Protein AF-A0A927BTL9-F1 (afdb_monomer_lite)

Structure (mmCIF, N/CA/C/O backbone):
data_AF-A0A927BTL9-F1
#
_entry.id   AF-A0A927BTL9-F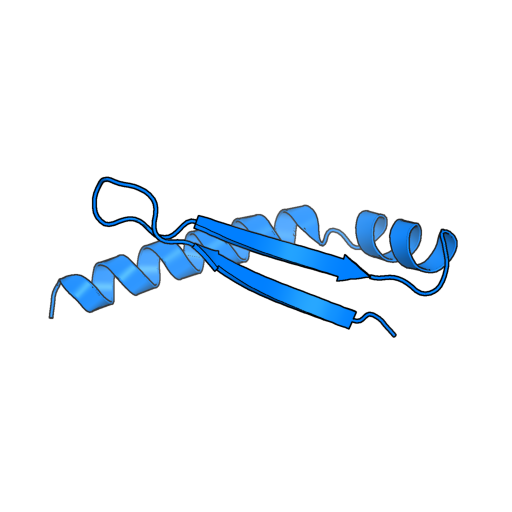1
#
loop_
_atom_site.group_PDB
_atom_site.id
_atom_site.type_symbol
_atom_site.label_atom_id
_atom_site.label_alt_id
_atom_site.label_comp_id
_atom_site.label_asym_id
_atom_site.label_entity_id
_atom_site.label_seq_id
_atom_site.pdbx_PDB_ins_code
_atom_site.Cartn_x
_atom_site.Cartn_y
_atom_site.Cartn_z
_atom_site.occupancy
_atom_site.B_iso_or_equiv
_atom_site.auth_seq_id
_atom_site.auth_comp_id
_atom_site.auth_asym_id
_atom_site.auth_atom_id
_atom_site.pdbx_PDB_model_num
ATOM 1 N N . MET A 1 1 ? 2.698 5.875 -16.989 1.00 76.69 1 MET A N 1
ATOM 2 C CA . MET A 1 1 ? 1.266 5.862 -16.601 1.00 76.69 1 MET A CA 1
ATOM 3 C C . MET A 1 1 ? 0.970 4.494 -16.022 1.00 76.69 1 MET A C 1
ATOM 5 O O . MET A 1 1 ? 1.266 3.515 -16.700 1.00 76.69 1 MET A O 1
ATOM 9 N N . THR A 1 2 ? 0.416 4.450 -14.813 1.00 91.75 2 THR A N 1
ATOM 10 C CA . THR A 1 2 ? 0.159 3.224 -14.040 1.00 91.75 2 THR A CA 1
ATOM 11 C C . THR A 1 2 ? -1.325 3.175 -13.676 1.00 91.75 2 THR A C 1
ATOM 13 O O . THR A 1 2 ? -1.922 4.230 -13.454 1.00 91.75 2 THR A O 1
ATOM 16 N N . LEU A 1 3 ? -1.930 1.984 -13.686 1.00 96.62 3 LEU A N 1
ATOM 17 C CA . LEU A 1 3 ? -3.274 1.766 -13.143 1.00 96.62 3 LEU A CA 1
ATOM 18 C C . LEU A 1 3 ? -3.136 1.284 -11.701 1.00 96.62 3 LEU A C 1
ATOM 20 O O . LEU A 1 3 ? -2.464 0.285 -11.463 1.00 96.62 3 LEU A O 1
ATOM 24 N N . GLU A 1 4 ? -3.798 1.969 -10.778 1.00 95.94 4 GLU A N 1
AT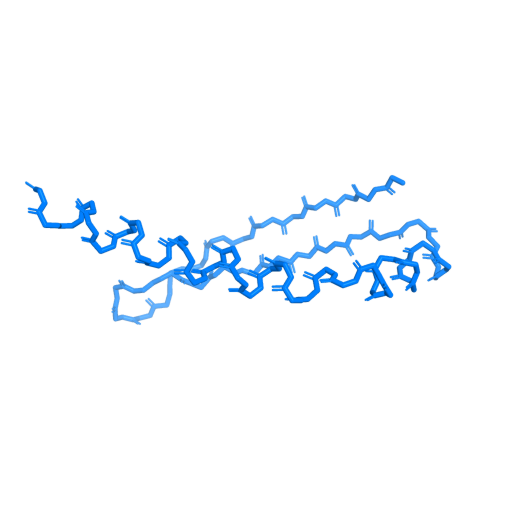OM 25 C CA . GLU A 1 4 ? -3.815 1.616 -9.361 1.00 95.94 4 GLU A CA 1
ATOM 26 C C . GLU A 1 4 ? -5.189 1.060 -8.988 1.00 95.94 4 GLU A C 1
ATOM 28 O O . GLU A 1 4 ? -6.212 1.695 -9.256 1.00 95.94 4 GLU A O 1
ATOM 33 N N . THR A 1 5 ? -5.212 -0.101 -8.340 1.00 97.81 5 THR A N 1
ATOM 34 C CA . THR A 1 5 ? -6.429 -0.706 -7.792 1.00 97.81 5 THR A CA 1
ATOM 35 C C . THR A 1 5 ? -6.260 -0.913 -6.296 1.00 97.81 5 THR A C 1
ATOM 37 O O . THR A 1 5 ? -5.275 -1.502 -5.861 1.00 97.81 5 THR A O 1
ATOM 40 N N . ALA A 1 6 ? -7.231 -0.462 -5.501 1.00 97.50 6 ALA A N 1
ATOM 41 C CA . ALA A 1 6 ? -7.261 -0.686 -4.059 1.00 97.50 6 ALA A CA 1
ATOM 42 C C . ALA A 1 6 ? -8.518 -1.470 -3.670 1.00 97.50 6 ALA A C 1
ATOM 44 O O . ALA A 1 6 ? -9.644 -1.006 -3.854 1.00 97.50 6 ALA A O 1
ATOM 45 N N . HIS A 1 7 ? -8.319 -2.653 -3.096 1.00 97.94 7 HIS A N 1
ATOM 46 C CA . HIS A 1 7 ? -9.377 -3.475 -2.528 1.00 97.94 7 HIS A CA 1
ATOM 47 C C . HIS A 1 7 ? -9.364 -3.365 -1.008 1.00 97.94 7 HIS A C 1
ATOM 49 O O . HIS A 1 7 ? -8.374 -3.699 -0.355 1.00 97.94 7 HIS A O 1
ATOM 55 N N . PHE A 1 8 ? -10.493 -2.946 -0.448 1.00 97.44 8 PHE A N 1
ATOM 56 C CA . PHE A 1 8 ? -10.723 -2.903 0.989 1.00 97.44 8 PHE A CA 1
ATOM 57 C C . PHE A 1 8 ? -11.447 -4.182 1.386 1.00 97.44 8 PHE A C 1
ATOM 59 O O . PHE A 1 8 ? -12.597 -4.400 1.013 1.00 97.44 8 PHE A O 1
ATOM 66 N N . VAL A 1 9 ? -10.738 -5.057 2.089 1.00 97.62 9 VAL A N 1
ATOM 67 C CA . VAL A 1 9 ? -11.246 -6.352 2.534 1.00 97.62 9 VAL A CA 1
ATOM 68 C C . VAL A 1 9 ? -11.444 -6.288 4.038 1.00 97.62 9 VAL A C 1
ATOM 70 O O . VAL A 1 9 ? -10.557 -5.822 4.752 1.00 97.62 9 VAL A O 1
ATOM 73 N N . GLU A 1 10 ? -12.583 -6.769 4.517 1.00 96.88 10 GLU A N 1
ATOM 74 C CA . GLU A 1 10 ? -12.882 -6.879 5.943 1.00 96.88 10 GLU A CA 1
ATOM 75 C C . GLU A 1 10 ? -12.461 -8.265 6.465 1.00 96.88 10 GLU A C 1
ATOM 77 O O . GLU A 1 10 ? -13.148 -9.260 6.220 1.00 96.88 10 GLU A O 1
ATOM 82 N N . PRO A 1 11 ? -11.300 -8.390 7.135 1.00 95.06 11 PRO A N 1
ATOM 83 C CA . PRO A 1 11 ? -10.972 -9.571 7.921 1.00 95.06 11 PRO A CA 1
ATOM 84 C C . PRO A 1 11 ? -11.744 -9.609 9.255 1.00 95.06 11 PRO A C 1
ATOM 86 O O . PRO A 1 11 ? -12.227 -8.582 9.735 1.00 95.06 11 PRO A O 1
ATOM 89 N N . PRO A 1 12 ? -11.775 -10.772 9.934 1.00 93.94 12 PRO A N 1
ATOM 90 C CA . PRO A 1 12 ? -12.267 -10.861 11.305 1.00 93.94 12 PRO A CA 1
ATOM 91 C C . PRO A 1 12 ? -11.538 -9.899 12.258 1.00 93.94 12 PRO A C 1
ATOM 93 O O . PRO A 1 12 ? -10.338 -9.653 12.119 1.00 93.94 12 PRO A O 1
ATOM 96 N N . GLY A 1 13 ? -12.253 -9.408 13.275 1.00 91.38 13 GLY A N 1
ATOM 97 C CA . GLY A 1 13 ? -11.676 -8.580 14.342 1.00 91.38 13 GLY A CA 1
ATOM 98 C C . GLY A 1 13 ? -11.761 -7.067 14.123 1.00 91.38 13 GLY A C 1
ATOM 99 O O . GLY A 1 13 ? -10.984 -6.340 14.735 1.00 91.38 13 GLY A O 1
ATOM 100 N N . GLY A 1 14 ? -12.673 -6.587 13.267 1.00 89.69 14 GLY A N 1
ATOM 101 C CA . GLY A 1 14 ? -12.954 -5.151 13.114 1.00 89.69 14 GLY A CA 1
ATOM 102 C C . GLY A 1 14 ? -11.799 -4.356 12.501 1.00 89.69 14 GLY A C 1
ATOM 103 O O . GLY A 1 14 ? -11.609 -3.182 12.812 1.00 89.69 14 GLY A O 1
ATOM 104 N N . ARG A 1 15 ? -10.985 -5.013 11.671 1.00 91.94 15 ARG A N 1
ATOM 105 C CA . ARG A 1 15 ? -9.863 -4.405 10.946 1.00 91.94 15 ARG A CA 1
ATOM 106 C C . ARG A 1 15 ? -10.200 -4.328 9.463 1.00 91.94 15 ARG A C 1
ATOM 108 O O . ARG A 1 15 ? -11.066 -5.050 8.990 1.00 91.94 15 ARG A O 1
ATOM 115 N N . THR A 1 16 ? -9.432 -3.532 8.726 1.00 95.44 16 THR A N 1
ATOM 116 C CA . THR A 1 16 ? -9.485 -3.489 7.260 1.00 95.44 16 THR A CA 1
ATOM 117 C C . THR A 1 16 ? -8.129 -3.882 6.694 1.00 95.44 16 THR A C 1
ATOM 119 O O . THR A 1 16 ? -7.106 -3.300 7.054 1.00 95.44 16 THR A O 1
ATOM 122 N N . LEU A 1 17 ? -8.114 -4.870 5.803 1.00 95.88 17 LEU A N 1
ATOM 123 C CA . LEU A 1 17 ? -6.960 -5.193 4.974 1.00 95.88 17 LEU A CA 1
ATOM 124 C C . LEU A 1 17 ? -7.095 -4.443 3.649 1.00 95.88 17 LEU A C 1
ATOM 12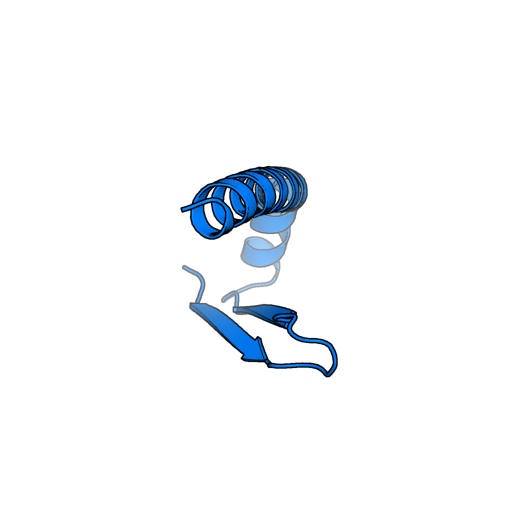6 O O . LEU A 1 17 ? -8.009 -4.715 2.872 1.00 95.88 17 LEU A O 1
ATOM 130 N N . VAL A 1 18 ? -6.168 -3.531 3.374 1.00 96.69 18 VAL A N 1
ATOM 131 C CA . VAL A 1 18 ? -6.085 -2.852 2.077 1.00 96.69 18 VAL A CA 1
ATOM 132 C C . VAL A 1 18 ? -5.106 -3.619 1.193 1.00 96.69 18 VAL A C 1
ATOM 134 O O . VAL A 1 18 ? -3.923 -3.708 1.512 1.00 96.69 18 VAL A O 1
ATOM 137 N N . LYS A 1 19 ? -5.593 -4.194 0.091 1.00 96.88 19 LYS A N 1
ATOM 138 C CA . LYS A 1 19 ? -4.753 -4.796 -0.954 1.00 96.88 19 LYS A CA 1
ATOM 139 C C . LYS A 1 19 ? -4.643 -3.812 -2.107 1.00 96.88 19 LYS A C 1
ATOM 141 O O . LYS A 1 19 ? -5.662 -3.468 -2.697 1.00 96.88 19 LYS A O 1
ATOM 146 N N . MET A 1 20 ? -3.429 -3.373 -2.413 1.00 96.12 20 MET A N 1
ATOM 147 C CA . MET A 1 20 ? -3.171 -2.461 -3.524 1.00 96.12 20 MET A CA 1
ATOM 148 C C . MET A 1 20 ? -2.405 -3.179 -4.627 1.00 96.12 20 MET A C 1
ATOM 150 O O . MET A 1 20 ? -1.484 -3.944 -4.342 1.00 96.12 20 MET A O 1
ATOM 154 N N . GLU A 1 21 ? -2.797 -2.931 -5.869 1.00 96.44 21 GLU A N 1
ATOM 155 C CA . GLU A 1 21 ? -2.152 -3.449 -7.068 1.00 96.44 21 GLU A CA 1
ATOM 156 C C . GLU A 1 21 ? -1.851 -2.296 -8.025 1.00 96.44 21 GLU A C 1
ATOM 158 O O . GLU A 1 21 ? -2.750 -1.543 -8.404 1.00 96.44 21 GLU A O 1
ATOM 163 N N . SER A 1 22 ? -0.588 -2.206 -8.437 1.00 95.50 22 SER A N 1
ATOM 164 C CA . SER A 1 22 ? -0.092 -1.220 -9.395 1.00 95.50 22 SER A CA 1
ATOM 165 C C . SER A 1 22 ? 0.291 -1.933 -10.691 1.00 95.50 22 SER A C 1
ATOM 167 O O . SER A 1 22 ? 1.264 -2.691 -10.733 1.00 95.50 22 SER A O 1
ATOM 169 N N . VAL A 1 23 ? -0.462 -1.705 -11.767 1.00 96.56 23 VAL A N 1
ATOM 170 C CA . VAL A 1 23 ? -0.215 -2.321 -13.079 1.00 96.56 23 VAL A CA 1
ATOM 171 C C . VAL A 1 23 ? 0.551 -1.352 -13.975 1.00 96.56 23 VAL A C 1
ATOM 173 O O . VAL A 1 23 ? 0.035 -0.311 -14.400 1.00 96.56 23 VAL A O 1
ATOM 176 N N . PHE A 1 24 ? 1.797 -1.717 -14.280 1.00 95.44 24 PHE A N 1
ATOM 177 C CA . PHE A 1 24 ? 2.717 -0.940 -15.112 1.00 95.44 24 PHE A CA 1
ATOM 178 C C . PHE A 1 24 ? 2.683 -1.392 -16.573 1.00 95.44 24 PHE A C 1
ATOM 180 O O . PHE A 1 24 ? 2.434 -2.556 -16.881 1.00 95.44 24 PHE A O 1
ATOM 187 N N . ARG A 1 25 ? 2.980 -0.465 -17.490 1.00 95.00 25 ARG A N 1
ATOM 188 C CA . ARG A 1 25 ? 3.021 -0.745 -18.937 1.00 95.00 25 ARG A CA 1
ATOM 189 C C . ARG A 1 25 ? 4.313 -1.420 -19.394 1.00 95.00 25 ARG A C 1
ATOM 191 O O . ARG A 1 25 ? 4.334 -2.007 -20.472 1.00 95.00 25 ARG A O 1
ATOM 198 N N . SER A 1 26 ? 5.379 -1.331 -18.604 1.00 96.62 26 SER A N 1
ATOM 199 C CA . SER A 1 26 ? 6.663 -1.960 -18.892 1.00 96.62 26 SER A CA 1
ATOM 200 C C . SER A 1 26 ? 7.404 -2.330 -17.608 1.00 96.62 26 SER A C 1
ATOM 202 O O . SER A 1 26 ? 7.135 -1.793 -16.531 1.00 96.62 26 SER A O 1
ATOM 204 N N . VAL A 1 27 ? 8.377 -3.233 -17.738 1.00 95.88 27 VAL A N 1
ATOM 205 C CA . VAL A 1 27 ? 9.279 -3.608 -16.639 1.00 95.88 27 VAL A CA 1
ATOM 206 C C . VAL A 1 27 ? 10.118 -2.409 -16.188 1.00 95.88 27 VAL A C 1
ATOM 208 O O . VAL A 1 27 ? 10.271 -2.199 -14.990 1.00 95.88 27 VAL A O 1
ATOM 211 N N . ALA A 1 28 ? 10.585 -1.583 -17.129 1.00 95.62 28 ALA A N 1
ATOM 212 C CA . ALA A 1 28 ? 11.367 -0.386 -16.826 1.00 95.62 28 ALA A CA 1
ATOM 213 C C . ALA A 1 28 ? 10.570 0.637 -15.999 1.00 95.62 28 ALA A C 1
ATOM 215 O O . ALA A 1 28 ? 11.107 1.198 -15.048 1.00 95.62 28 ALA A O 1
ATOM 216 N N . ASP A 1 29 ? 9.281 0.836 -16.303 1.00 94.00 29 ASP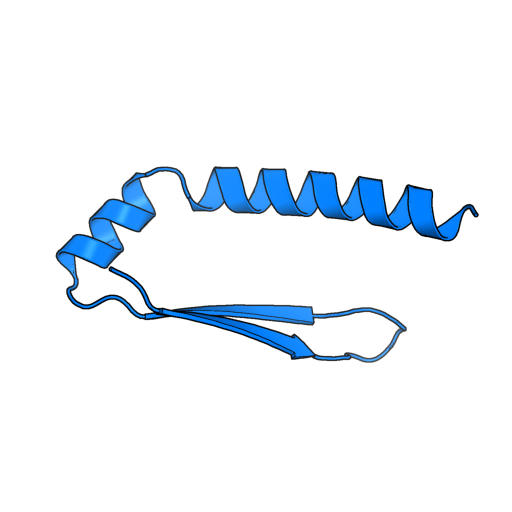 A N 1
ATOM 217 C CA . ASP A 1 29 ? 8.414 1.724 -15.513 1.00 94.00 29 ASP A CA 1
ATOM 218 C C . ASP A 1 29 ? 8.227 1.201 -14.080 1.00 94.00 29 ASP A C 1
ATOM 220 O O . ASP A 1 29 ? 8.272 1.975 -13.122 1.00 94.00 29 ASP A O 1
ATOM 224 N N . ARG A 1 30 ? 8.041 -0.119 -13.927 1.00 94.62 30 ARG A N 1
ATOM 225 C CA . ARG A 1 30 ? 7.945 -0.785 -12.620 1.00 94.62 30 ARG A CA 1
ATOM 226 C C . ARG A 1 30 ? 9.236 -0.607 -11.825 1.00 94.62 30 ARG A C 1
ATOM 228 O O . ARG A 1 30 ? 9.183 -0.241 -10.654 1.00 94.62 30 ARG A O 1
ATOM 235 N N . ASP A 1 31 ? 10.385 -0.844 -12.453 1.00 94.38 31 ASP A N 1
ATOM 236 C CA . ASP A 1 31 ? 11.700 -0.735 -11.811 1.00 94.38 31 ASP A CA 1
ATOM 237 C C . ASP A 1 31 ? 12.010 0.708 -11.405 1.00 94.38 31 ASP A C 1
ATOM 239 O O . ASP A 1 31 ? 12.450 0.948 -10.281 1.00 94.38 31 ASP A O 1
ATOM 243 N N . GLY A 1 32 ? 11.704 1.673 -12.276 1.00 93.06 32 GLY A N 1
ATOM 244 C CA . GLY A 1 32 ? 11.835 3.094 -11.965 1.00 93.06 32 GLY A CA 1
ATOM 245 C C . GLY A 1 32 ? 10.969 3.505 -10.774 1.00 93.06 32 GLY A C 1
ATOM 246 O O . GLY A 1 32 ? 11.430 4.237 -9.899 1.00 93.06 32 GLY A O 1
ATOM 247 N N . MET A 1 33 ? 9.741 2.982 -10.682 1.00 90.50 33 MET A N 1
ATOM 248 C CA . MET A 1 33 ? 8.874 3.236 -9.532 1.00 90.50 33 MET A CA 1
ATOM 249 C C . MET A 1 33 ? 9.413 2.600 -8.244 1.00 90.50 33 MET A C 1
ATOM 251 O O . MET A 1 33 ? 9.421 3.257 -7.205 1.00 90.50 33 MET A O 1
ATOM 255 N N . LEU A 1 34 ? 9.924 1.366 -8.286 1.00 89.19 34 LEU A N 1
ATOM 256 C CA . LEU A 1 34 ? 10.546 0.734 -7.114 1.00 89.19 34 LEU A CA 1
ATOM 257 C C . LEU A 1 34 ? 11.763 1.522 -6.609 1.00 89.19 34 LEU A C 1
ATOM 259 O O . LEU A 1 34 ? 11.930 1.707 -5.406 1.00 89.19 34 LEU A O 1
ATOM 263 N N . GLN A 1 35 ? 12.583 2.040 -7.524 1.00 92.38 35 GLN A N 1
ATOM 264 C CA . GLN A 1 35 ? 13.770 2.833 -7.192 1.00 92.38 35 GLN A CA 1
ATOM 265 C C . GLN A 1 35 ? 13.447 4.253 -6.706 1.00 92.38 35 GLN A C 1
ATOM 267 O O . GLN A 1 35 ? 14.312 4.910 -6.132 1.00 92.38 35 GLN A O 1
ATOM 272 N N . SER A 1 36 ? 12.209 4.725 -6.879 1.00 90.25 36 SER A N 1
ATOM 273 C CA . SER A 1 36 ? 11.791 6.075 -6.472 1.00 90.25 36 SER A CA 1
ATOM 274 C C . SER A 1 36 ? 11.665 6.272 -4.952 1.00 90.25 36 SER A C 1
ATOM 276 O O . SER A 1 36 ? 11.373 7.376 -4.498 1.00 90.25 36 SER A O 1
ATOM 278 N N . GLY A 1 37 ? 11.859 5.215 -4.154 1.00 89.06 37 GLY A N 1
ATOM 279 C CA . GLY A 1 37 ? 11.625 5.243 -2.706 1.00 89.06 37 GLY A CA 1
ATOM 280 C C . GLY A 1 37 ? 10.149 5.092 -2.317 1.00 89.06 37 GLY A C 1
ATOM 281 O O . GLY A 1 37 ? 9.787 5.335 -1.165 1.00 89.06 37 GLY A O 1
ATOM 282 N N . MET A 1 38 ? 9.304 4.660 -3.260 1.00 89.25 38 MET A N 1
ATOM 283 C CA . MET A 1 38 ? 7.864 4.445 -3.078 1.00 89.25 38 MET A CA 1
ATOM 284 C C . MET A 1 38 ? 7.532 3.622 -1.826 1.00 89.25 38 MET A C 1
ATOM 286 O O . MET A 1 38 ? 6.616 3.985 -1.095 1.00 89.25 38 MET A O 1
ATOM 290 N N . GLU A 1 39 ? 8.273 2.546 -1.548 1.00 90.94 39 GLU A N 1
ATOM 291 C CA . GLU A 1 39 ? 8.026 1.687 -0.379 1.00 90.94 39 GLU A CA 1
ATOM 292 C C . GLU A 1 39 ? 8.118 2.469 0.940 1.00 90.94 39 GLU A C 1
ATOM 294 O O . GLU A 1 39 ? 7.235 2.371 1.794 1.00 90.94 39 GLU A O 1
ATOM 299 N N . GLY A 1 40 ? 9.154 3.300 1.086 1.00 94.19 40 GLY A N 1
ATOM 300 C CA . GLY A 1 40 ? 9.335 4.147 2.263 1.00 94.19 40 GLY A CA 1
ATOM 301 C C . GLY A 1 40 ? 8.205 5.164 2.404 1.00 94.19 40 GLY A C 1
ATOM 302 O O . GLY A 1 40 ? 7.602 5.270 3.473 1.00 94.19 40 GLY A O 1
ATOM 303 N N . GLY A 1 41 ? 7.861 5.845 1.306 1.00 93.81 41 GLY A N 1
ATOM 304 C CA . GLY A 1 41 ? 6.750 6.798 1.282 1.00 93.81 41 GLY A CA 1
ATOM 305 C C . GLY A 1 41 ? 5.403 6.151 1.618 1.00 93.81 41 GLY A C 1
ATOM 306 O O . GLY A 1 41 ? 4.602 6.728 2.353 1.00 93.81 41 GLY A O 1
ATOM 307 N N . MET A 1 42 ? 5.170 4.925 1.144 1.00 94.00 42 MET A N 1
ATOM 308 C CA . MET A 1 42 ? 3.964 4.158 1.443 1.00 94.00 42 MET A CA 1
ATOM 309 C C . MET A 1 42 ? 3.892 3.803 2.933 1.00 94.00 42 MET A C 1
ATOM 311 O O . MET A 1 42 ? 2.873 4.059 3.574 1.00 94.00 42 MET A O 1
ATOM 315 N N . ASN A 1 43 ? 4.984 3.296 3.512 1.00 95.50 43 ASN A N 1
ATOM 316 C CA . ASN A 1 43 ? 5.056 2.966 4.938 1.00 95.50 43 ASN A CA 1
ATOM 317 C C . ASN A 1 43 ? 4.826 4.196 5.831 1.00 95.50 43 ASN A C 1
ATOM 319 O O . ASN A 1 43 ? 4.028 4.141 6.769 1.00 95.50 43 ASN A O 1
ATOM 323 N N . GLU A 1 44 ? 5.469 5.323 5.521 1.00 97.44 44 GLU A N 1
ATOM 324 C CA . GLU A 1 44 ? 5.272 6.582 6.247 1.00 97.44 44 GLU A CA 1
ATOM 325 C C . GLU A 1 44 ? 3.823 7.084 6.126 1.00 97.44 44 GLU A C 1
ATOM 327 O O . GLU A 1 44 ? 3.210 7.491 7.118 1.00 97.44 44 GLU A O 1
ATOM 332 N N . GLY A 1 45 ? 3.249 7.009 4.922 1.00 96.44 45 GLY A N 1
ATOM 333 C CA . GLY A 1 45 ? 1.862 7.379 4.655 1.00 96.44 45 GLY A CA 1
ATOM 334 C C . GLY A 1 45 ? 0.865 6.563 5.480 1.00 96.44 45 GLY A C 1
ATOM 335 O O . GLY A 1 45 ? 0.003 7.141 6.144 1.00 96.44 45 GLY A O 1
ATOM 336 N N . PHE A 1 46 ? 1.005 5.233 5.513 1.00 96.12 46 PHE A N 1
ATOM 337 C CA . PHE A 1 46 ? 0.125 4.371 6.311 1.00 96.12 46 PHE A CA 1
ATOM 338 C C . PHE A 1 46 ? 0.328 4.530 7.820 1.00 96.12 46 PHE A C 1
ATOM 340 O O . PHE A 1 46 ? -0.645 4.435 8.574 1.00 96.12 46 PHE A O 1
ATOM 347 N N . ALA A 1 47 ? 1.548 4.825 8.278 1.00 96.81 47 ALA A N 1
ATOM 348 C CA . ALA A 1 47 ? 1.790 5.164 9.678 1.00 96.81 47 ALA A CA 1
ATOM 349 C C . ALA A 1 47 ? 1.025 6.440 10.071 1.00 96.81 47 ALA A C 1
ATOM 351 O O . ALA A 1 47 ? 0.296 6.449 11.063 1.00 96.81 47 ALA A O 1
ATOM 352 N N . ARG A 1 48 ? 1.100 7.494 9.247 1.00 97.62 48 ARG A N 1
ATOM 353 C CA . ARG A 1 48 ? 0.335 8.736 9.460 1.00 97.62 48 ARG A CA 1
ATOM 354 C C . ARG A 1 48 ? -1.174 8.512 9.394 1.00 97.62 48 ARG A C 1
ATOM 356 O O . ARG A 1 48 ? -1.899 9.058 10.224 1.00 97.62 48 ARG A O 1
ATOM 363 N N . LEU A 1 49 ? -1.647 7.698 8.448 1.00 96.31 49 LEU A N 1
ATOM 364 C CA . LEU A 1 49 ? -3.061 7.329 8.349 1.00 96.31 49 LEU A CA 1
ATOM 365 C C . LEU A 1 49 ? -3.539 6.599 9.609 1.00 96.31 49 LEU A C 1
ATOM 367 O O . LEU A 1 49 ? -4.624 6.887 10.104 1.00 96.31 49 LEU A O 1
ATOM 371 N N . SER A 1 50 ? -2.721 5.702 10.160 1.00 94.38 50 SER A N 1
ATOM 372 C CA . SER A 1 50 ? -3.047 4.986 11.399 1.00 94.38 50 SER A CA 1
ATOM 373 C C . SER A 1 50 ? -3.238 5.950 12.572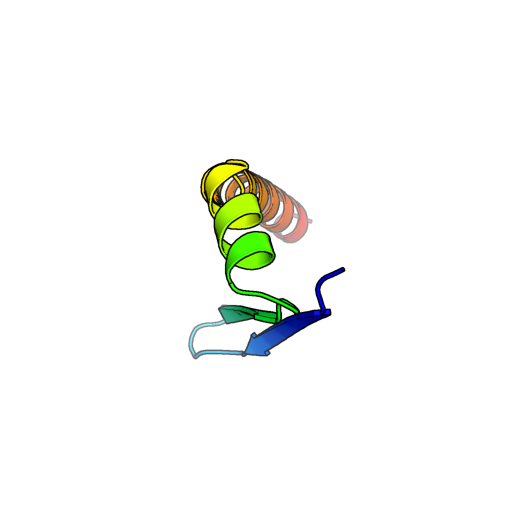 1.00 94.38 50 SER A C 1
ATOM 375 O O . SER A 1 50 ? -4.207 5.829 13.318 1.00 94.38 50 SER A O 1
ATOM 377 N N . GLU A 1 51 ? -2.363 6.949 12.706 1.00 96.56 51 GLU A N 1
ATOM 378 C CA . GLU A 1 51 ? -2.497 7.990 13.733 1.00 96.56 51 GLU A CA 1
ATOM 379 C C . GLU A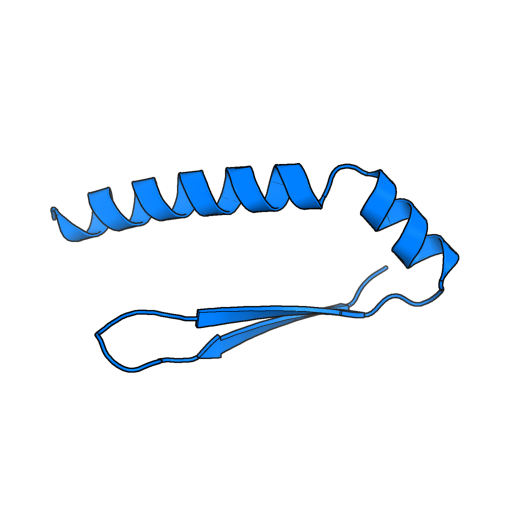 1 51 ? -3.722 8.887 13.512 1.00 96.56 51 GLU A C 1
ATOM 381 O O . GLU A 1 51 ? -4.383 9.285 14.473 1.00 96.56 51 GLU A O 1
ATOM 386 N N . LEU A 1 52 ? -4.060 9.190 12.256 1.00 96.81 52 LEU A N 1
ATOM 387 C CA . LEU A 1 52 ? -5.268 9.943 11.926 1.00 96.81 52 LEU A CA 1
ATOM 388 C C . LEU A 1 52 ? -6.537 9.170 12.306 1.00 96.81 52 LEU A C 1
ATOM 390 O O . LEU A 1 52 ? -7.428 9.741 12.929 1.00 96.81 52 LEU A O 1
ATOM 394 N N . LEU A 1 53 ? -6.606 7.878 11.975 1.00 94.81 53 LEU A N 1
ATOM 395 C CA . LEU A 1 53 ? -7.765 7.036 12.275 1.00 94.81 53 LEU A CA 1
ATOM 396 C C . LEU A 1 53 ? -8.005 6.900 13.782 1.00 94.81 53 LEU A C 1
ATOM 398 O O . LEU A 1 53 ? -9.151 7.006 14.207 1.00 94.81 53 LEU A O 1
ATOM 402 N N . LYS A 1 54 ? -6.946 6.761 14.594 1.00 94.25 54 LYS A N 1
ATOM 403 C CA . LYS A 1 54 ? -7.064 6.771 16.065 1.00 94.25 54 LYS A CA 1
ATOM 404 C C . LYS A 1 54 ? -7.745 8.049 16.563 1.00 94.25 54 LYS A C 1
ATOM 406 O O . LYS A 1 54 ? -8.764 7.983 17.237 1.00 94.25 54 LYS A O 1
ATOM 411 N N . LYS A 1 55 ? -7.264 9.216 16.116 1.00 95.75 55 LYS A N 1
ATOM 412 C CA . LYS A 1 55 ? -7.846 10.523 16.482 1.00 95.75 55 LYS A CA 1
ATOM 413 C C . LYS A 1 55 ? -9.300 10.697 16.036 1.00 95.75 55 LYS A C 1
ATOM 415 O O . LYS A 1 55 ? -10.010 11.522 16.602 1.00 95.75 55 LYS A O 1
ATOM 420 N N . MET A 1 56 ? -9.724 9.994 14.986 1.00 94.31 56 MET A N 1
ATOM 421 C CA . MET A 1 56 ? -11.109 10.019 14.512 1.00 94.31 56 MET A CA 1
ATOM 422 C C . MET A 1 56 ? -12.030 9.100 15.320 1.00 94.31 56 MET A C 1
ATOM 424 O O . MET A 1 56 ? -13.226 9.358 15.337 1.00 94.31 56 MET A O 1
ATOM 428 N N . GLN A 1 57 ? -11.497 8.060 15.968 1.00 82.81 57 GLN A N 1
ATOM 429 C CA . GLN A 1 57 ? -12.256 7.160 16.845 1.00 82.81 57 GLN A CA 1
ATOM 430 C C . GLN A 1 57 ? -12.475 7.738 18.250 1.00 82.81 57 GLN A C 1
ATOM 432 O O . GLN A 1 57 ? -13.436 7.362 18.910 1.00 82.81 57 GLN A O 1
ATOM 437 N N . ASP A 1 58 ? -11.614 8.659 18.692 1.00 71.50 58 ASP A N 1
ATOM 438 C CA . ASP A 1 58 ? -11.727 9.348 19.989 1.00 71.50 58 ASP A CA 1
ATOM 439 C C . ASP A 1 58 ? -12.792 10.474 20.008 1.00 71.50 58 ASP A C 1
ATOM 441 O O . ASP A 1 58 ? -12.916 11.198 21.000 1.00 71.50 58 ASP A O 1
ATOM 445 N N . LYS A 1 59 ? -13.537 10.657 18.911 1.00 51.69 59 LYS A N 1
ATOM 446 C CA . LYS A 1 59 ? -14.648 11.612 18.773 1.00 51.69 59 LYS A CA 1
ATOM 447 C C . LYS A 1 59 ? -15.989 10.896 18.760 1.00 51.69 59 LYS A C 1
ATOM 449 O O . LYS A 1 59 ? -16.930 11.476 19.343 1.00 51.69 59 LYS A O 1
#

Radius of gyration: 14.75 Å; chains: 1; bounding box: 28×22×39 Å

Secondary structure (DSSP, 8-state):
--EEEEEEE--TTT--EEEEEEE-SSHHHHHHHHHTTHHHHHHHHHHHHHHHHHHHHT-

pLDDT: mean 93.14, std 7.17, range [51.69, 97.94]

Sequence (59 aa):
MTLETAHFVEPPGGRTLVKMESVFRSVADRDGMLQSGMEGGMNEGFARLSELLKKMQDK

Organism: NCBI:txid2772509

Foldseek 3Di:
DWDKDWDWDDDPDRDTDIDIDIHDPDPVVVVVCVVVCVVVVVVVVVVVVVVVVVVVVVD

InterPro domains:
  IPR023393 START-like domain superfamily [G3DSA:3.30.530.20] (1-59)